Protein AF-A0A3M5DYF7-F1 (afdb_monomer)

Structure (mmCIF, N/CA/C/O backbone):
data_AF-A0A3M5DYF7-F1
#
_entry.id   AF-A0A3M5DYF7-F1
#
loop_
_atom_site.group_PDB
_atom_site.id
_atom_site.type_symbol
_atom_site.label_atom_id
_atom_site.label_alt_id
_atom_site.label_comp_id
_atom_site.label_asym_id
_atom_site.label_entity_id
_atom_site.label_seq_id
_atom_site.pdbx_PDB_ins_code
_atom_site.Cartn_x
_atom_site.Cartn_y
_atom_site.Cartn_z
_atom_site.occupancy
_atom_site.B_iso_or_equiv
_atom_site.auth_seq_id
_atom_site.auth_comp_id
_atom_site.auth_asym_id
_atom_site.auth_atom_id
_atom_site.pdbx_PDB_model_num
ATOM 1 N N . PRO A 1 1 ? 10.033 -7.198 -5.111 1.00 87.44 1 PRO A N 1
ATOM 2 C CA . PRO A 1 1 ? 9.841 -8.305 -4.134 1.00 87.44 1 PRO A CA 1
ATOM 3 C C . PRO A 1 1 ? 10.149 -7.940 -2.674 1.00 87.44 1 PRO A C 1
ATOM 5 O O . PRO A 1 1 ? 9.328 -8.225 -1.811 1.00 87.44 1 PRO A O 1
ATOM 8 N N . THR A 1 2 ? 11.294 -7.307 -2.379 1.00 94.69 2 THR A N 1
ATOM 9 C CA . THR A 1 2 ? 11.658 -6.939 -0.993 1.00 94.69 2 THR A CA 1
ATOM 10 C C . THR A 1 2 ? 10.645 -5.996 -0.350 1.00 94.69 2 THR A C 1
ATOM 12 O O . THR A 1 2 ? 10.144 -6.315 0.724 1.00 94.69 2 THR A O 1
ATOM 15 N N . ALA A 1 3 ? 10.274 -4.917 -1.047 1.00 96.19 3 ALA A N 1
ATOM 16 C CA . ALA A 1 3 ? 9.288 -3.957 -0.556 1.00 96.19 3 ALA A CA 1
ATOM 17 C C . ALA A 1 3 ? 7.923 -4.597 -0.260 1.00 96.19 3 ALA A C 1
ATOM 19 O O . ALA A 1 3 ?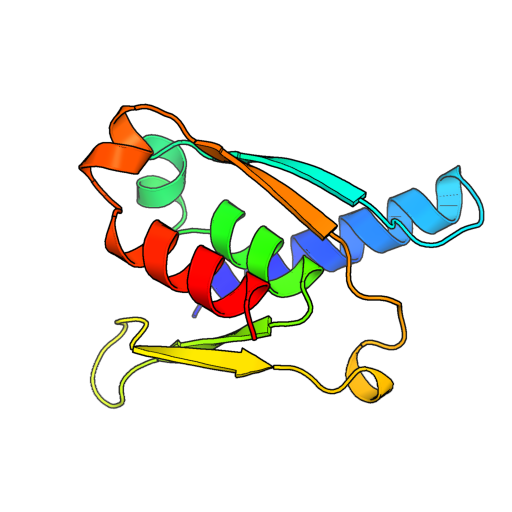 7.282 -4.279 0.731 1.00 96.19 3 ALA A O 1
ATOM 20 N N . TRP A 1 4 ? 7.511 -5.588 -1.063 1.00 97.25 4 TRP A N 1
ATOM 21 C CA . TRP A 1 4 ? 6.294 -6.359 -0.791 1.00 97.25 4 TRP A CA 1
ATOM 22 C C . TRP A 1 4 ? 6.361 -7.106 0.540 1.00 97.25 4 TRP A C 1
ATOM 24 O O . TRP A 1 4 ? 5.430 -7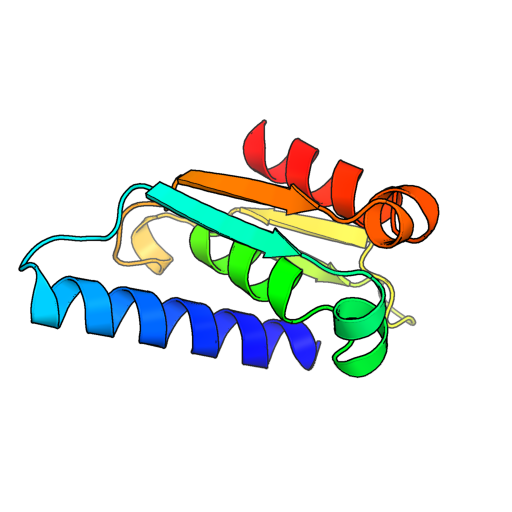.036 1.331 1.00 97.25 4 TRP A O 1
ATOM 34 N N . ARG A 1 5 ? 7.472 -7.797 0.810 1.00 96.81 5 ARG A N 1
ATOM 35 C CA . ARG A 1 5 ? 7.649 -8.531 2.068 1.00 96.81 5 ARG A CA 1
ATOM 36 C C . ARG A 1 5 ? 7.611 -7.589 3.274 1.00 96.81 5 ARG A C 1
ATOM 38 O O . ARG A 1 5 ? 6.963 -7.912 4.264 1.00 96.81 5 ARG A O 1
ATOM 45 N N . ILE A 1 6 ? 8.277 -6.438 3.173 1.00 97.56 6 ILE A N 1
ATOM 46 C CA . ILE A 1 6 ? 8.304 -5.425 4.235 1.00 97.56 6 ILE A CA 1
ATOM 47 C C . ILE A 1 6 ? 6.914 -4.808 4.422 1.00 97.56 6 ILE A C 1
ATOM 49 O O . ILE A 1 6 ? 6.407 -4.790 5.539 1.00 97.56 6 ILE A O 1
ATOM 53 N N . GLY A 1 7 ? 6.264 -4.375 3.341 1.00 97.62 7 GLY A N 1
ATOM 54 C CA . GLY A 1 7 ? 4.919 -3.802 3.376 1.00 97.62 7 GLY A CA 1
ATOM 55 C C . GLY A 1 7 ? 3.868 -4.774 3.917 1.00 97.62 7 GLY A C 1
ATOM 56 O O . GLY A 1 7 ? 3.040 -4.379 4.733 1.00 97.62 7 GLY A O 1
ATOM 57 N N . PHE A 1 8 ? 3.938 -6.057 3.550 1.00 97.38 8 PHE A N 1
ATOM 58 C CA . PHE A 1 8 ? 3.051 -7.097 4.080 1.00 97.38 8 PHE A CA 1
ATOM 59 C C . PHE A 1 8 ? 3.256 -7.316 5.585 1.00 97.38 8 PHE A C 1
ATOM 61 O O . PHE A 1 8 ? 2.289 -7.367 6.343 1.00 97.38 8 PHE A O 1
ATOM 68 N N . GLN A 1 9 ? 4.511 -7.383 6.040 1.00 98.00 9 GLN A N 1
ATOM 69 C CA . GLN A 1 9 ? 4.821 -7.479 7.466 1.00 98.00 9 GLN A CA 1
ATOM 70 C C . GLN A 1 9 ? 4.348 -6.232 8.231 1.00 98.00 9 GLN A C 1
ATOM 72 O O . GLN A 1 9 ? 3.734 -6.362 9.287 1.00 98.00 9 GLN A O 1
ATOM 77 N N . SER A 1 10 ? 4.579 -5.038 7.680 1.00 98.00 10 SER A N 1
ATOM 78 C CA . SER A 1 10 ? 4.116 -3.763 8.242 1.00 98.00 10 SER A CA 1
ATOM 79 C C . SER A 1 10 ? 2.588 -3.716 8.365 1.00 98.00 10 SER A C 1
ATOM 81 O O . SER A 1 10 ? 2.060 -3.344 9.411 1.00 98.00 10 SER A O 1
ATOM 83 N N . ALA A 1 11 ? 1.862 -4.163 7.332 1.00 98.06 11 ALA A N 1
ATOM 84 C CA . ALA A 1 11 ? 0.405 -4.258 7.354 1.00 98.06 11 ALA A CA 1
ATOM 85 C C . ALA A 1 11 ? -0.088 -5.187 8.471 1.00 98.06 11 ALA A C 1
ATOM 87 O O . ALA A 1 11 ? -0.977 -4.805 9.226 1.00 98.06 11 ALA A O 1
ATOM 88 N N . ASN A 1 12 ? 0.507 -6.372 8.617 1.00 97.31 12 ASN A N 1
ATOM 89 C CA . ASN A 1 12 ? 0.101 -7.326 9.651 1.00 97.31 12 ASN A CA 1
ATOM 90 C C . ASN A 1 12 ? 0.358 -6.794 11.063 1.00 97.31 12 ASN A C 1
ATOM 92 O O . ASN A 1 12 ? -0.526 -6.892 11.906 1.00 97.31 12 ASN A O 1
ATOM 96 N N . LEU A 1 13 ? 1.512 -6.164 11.300 1.00 98.25 13 LEU A N 1
ATOM 97 C CA . LEU A 1 13 ? 1.814 -5.544 12.593 1.00 98.25 13 LEU A CA 1
ATOM 98 C C . LEU A 1 13 ? 0.836 -4.412 12.927 1.00 98.25 13 LEU A C 1
ATOM 100 O O . LEU A 1 13 ? 0.406 -4.283 14.071 1.00 98.25 13 LEU A O 1
ATOM 104 N N . LEU A 1 14 ? 0.455 -3.603 11.933 1.00 98.12 14 LEU A N 1
ATOM 105 C CA . LEU A 1 14 ? -0.546 -2.549 12.106 1.00 98.12 14 LEU A CA 1
ATOM 106 C C . LEU A 1 14 ? -1.914 -3.126 12.497 1.00 98.12 14 LEU A C 1
ATOM 108 O O . LEU A 1 14 ? -2.567 -2.615 13.405 1.00 98.12 14 LEU A O 1
ATOM 112 N N . LEU A 1 15 ? -2.340 -4.183 11.807 1.00 98.06 15 LEU A N 1
ATOM 113 C CA . LEU A 1 15 ? -3.615 -4.858 12.042 1.00 98.06 15 LEU A CA 1
ATOM 114 C C . LEU A 1 15 ? -3.669 -5.510 13.422 1.00 98.06 15 LEU A C 1
ATOM 116 O O . LEU A 1 15 ? -4.645 -5.332 14.146 1.00 98.06 15 LEU A O 1
ATOM 120 N N . GLU A 1 16 ? -2.612 -6.237 13.780 1.00 98.06 16 GLU A N 1
ATOM 121 C CA . GLU A 1 16 ? -2.469 -6.888 15.078 1.00 98.06 16 GLU A CA 1
ATOM 122 C C . GLU A 1 16 ? -2.520 -5.859 16.206 1.00 98.06 16 GLU A C 1
ATOM 124 O O . GLU A 1 16 ? -3.299 -6.003 17.147 1.00 98.06 16 GLU A O 1
ATOM 129 N N . ARG A 1 17 ? -1.756 -4.771 16.071 1.00 98.38 17 ARG A N 1
ATOM 130 C CA . ARG A 1 17 ? -1.761 -3.684 17.045 1.00 98.38 17 ARG A CA 1
ATOM 131 C C . ARG A 1 17 ? -3.147 -3.059 17.201 1.00 98.38 17 ARG A C 1
ATOM 133 O O . ARG A 1 17 ? -3.600 -2.879 18.326 1.00 98.38 17 ARG A O 1
ATOM 140 N N . HIS A 1 18 ? -3.836 -2.756 16.098 1.00 98.50 18 HIS A N 1
ATOM 141 C CA . HIS A 1 18 ? -5.185 -2.190 16.163 1.00 98.50 18 HIS A CA 1
ATOM 142 C C . HIS A 1 18 ? -6.153 -3.128 16.890 1.00 98.50 18 HIS A C 1
ATOM 144 O O . HIS A 1 18 ? -6.906 -2.672 17.748 1.00 98.50 18 HIS A O 1
ATOM 150 N N . LEU A 1 19 ? -6.113 -4.426 16.575 1.00 98.06 19 LEU A N 1
ATOM 151 C CA . LEU A 1 19 ? -6.958 -5.433 17.213 1.00 98.06 19 LEU A CA 1
ATOM 152 C C . LEU A 1 19 ? -6.687 -5.523 18.722 1.00 98.06 19 LEU A C 1
ATOM 154 O O . LEU A 1 19 ? -7.631 -5.584 19.503 1.00 98.06 19 LEU A O 1
ATOM 158 N N . GLN A 1 20 ? -5.419 -5.485 19.137 1.00 98.25 20 GLN A N 1
ATOM 159 C CA . GLN A 1 20 ? -5.037 -5.489 20.554 1.00 98.25 20 GLN A CA 1
ATOM 160 C C . GLN A 1 20 ? -5.513 -4.230 21.292 1.00 98.25 20 GLN A C 1
ATOM 162 O O . GLN A 1 20 ? -5.956 -4.319 22.434 1.00 98.25 20 GLN A O 1
ATOM 167 N N . GLU A 1 21 ? -5.426 -3.063 20.651 1.00 98.38 21 GLU A N 1
ATOM 168 C CA . GLU A 1 21 ? -5.778 -1.777 21.265 1.00 98.38 21 GLU A CA 1
ATOM 169 C C . GLU A 1 21 ? -7.298 -1.511 21.283 1.00 98.38 21 GLU A C 1
ATOM 171 O O . GLU A 1 21 ? -7.786 -0.866 22.210 1.00 98.38 21 GLU A O 1
ATOM 176 N N . HIS A 1 22 ? -8.053 -2.004 20.293 1.00 97.94 22 HIS A N 1
ATOM 177 C CA . HIS A 1 22 ? -9.463 -1.632 20.076 1.00 97.94 22 HIS A CA 1
ATOM 178 C C . HIS A 1 22 ? -10.445 -2.812 20.137 1.00 97.94 22 HIS A C 1
ATOM 180 O O . HIS A 1 22 ? -11.653 -2.593 20.178 1.00 97.94 22 HIS A O 1
ATOM 186 N N . GLY A 1 23 ? -9.960 -4.057 20.134 1.00 97.94 23 GLY A N 1
ATOM 187 C CA . GLY A 1 23 ? -10.789 -5.264 20.227 1.00 97.94 23 GLY A CA 1
ATOM 188 C C . GLY A 1 23 ? -11.557 -5.646 18.955 1.00 97.94 23 GLY A C 1
ATOM 189 O O . GLY A 1 23 ? -12.292 -6.629 18.982 1.00 97.94 23 GLY A O 1
ATOM 190 N N . ASP A 1 24 ? -11.389 -4.914 17.849 1.00 97.69 24 ASP A N 1
ATOM 191 C CA . ASP A 1 24 ? -11.997 -5.225 16.547 1.00 97.69 24 ASP A CA 1
ATOM 192 C C . ASP A 1 24 ? -11.009 -4.978 15.390 1.00 97.69 24 ASP A C 1
ATOM 194 O O . ASP A 1 24 ? -9.993 -4.281 15.520 1.00 97.69 24 ASP A O 1
ATOM 198 N N . HIS A 1 25 ? -11.298 -5.575 14.236 1.00 97.69 25 HIS A N 1
ATOM 199 C CA . HIS A 1 25 ? -10.504 -5.438 13.025 1.00 97.69 25 HIS A CA 1
ATOM 200 C C . HIS A 1 25 ? -10.523 -4.004 12.490 1.00 97.69 25 HIS A C 1
ATOM 202 O O . HIS A 1 25 ? -11.576 -3.374 12.375 1.00 97.69 25 HIS A O 1
ATOM 208 N N . LEU A 1 26 ? -9.356 -3.528 12.050 1.00 98.06 26 LEU A N 1
ATOM 209 C CA . LEU A 1 26 ? -9.239 -2.276 11.307 1.00 98.06 26 LEU A CA 1
ATOM 210 C C . LEU A 1 26 ? -10.073 -2.360 10.020 1.00 98.06 26 LEU A C 1
ATOM 212 O O . LEU A 1 26 ? -9.886 -3.271 9.215 1.00 98.06 26 LEU A O 1
ATOM 216 N N . ARG A 1 27 ? -10.990 -1.409 9.823 1.00 97.69 27 ARG A N 1
ATOM 217 C CA . ARG A 1 27 ? -11.868 -1.364 8.639 1.00 97.69 27 ARG A CA 1
ATOM 218 C C . ARG A 1 27 ? -11.429 -0.349 7.601 1.00 97.69 27 ARG A C 1
ATOM 220 O O . ARG A 1 27 ? -11.609 -0.606 6.417 1.00 97.69 27 ARG A O 1
ATOM 227 N N . GLN A 1 28 ? -10.860 0.772 8.038 1.00 97.88 28 GLN A N 1
ATOM 228 C CA . GLN A 1 28 ? -10.472 1.875 7.164 1.00 97.88 28 GLN A CA 1
ATOM 229 C C . GLN A 1 28 ? -9.139 2.477 7.613 1.00 97.88 28 GLN A C 1
ATOM 231 O O . GLN A 1 28 ? -8.881 2.577 8.812 1.00 97.88 28 GLN A O 1
ATOM 236 N N . LEU A 1 29 ? -8.304 2.904 6.666 1.00 97.94 29 LEU A N 1
ATOM 237 C CA . LEU A 1 29 ? -7.025 3.554 6.941 1.00 97.94 29 LEU A CA 1
ATOM 238 C C . LEU A 1 29 ? -6.718 4.653 5.919 1.00 97.94 29 LEU A C 1
ATOM 240 O O . LEU A 1 29 ? -6.737 4.423 4.712 1.00 97.94 29 LEU A O 1
ATOM 244 N N . GLY A 1 30 ? -6.338 5.835 6.404 1.00 97.88 30 GLY A N 1
ATOM 245 C CA . GLY A 1 30 ? -5.688 6.857 5.585 1.00 97.88 30 GLY A CA 1
ATOM 246 C C . GLY A 1 30 ? -4.168 6.675 5.580 1.00 97.88 30 GLY A C 1
ATOM 247 O O . GLY A 1 30 ? -3.555 6.658 6.646 1.00 97.88 30 GLY A O 1
ATOM 248 N N . LEU A 1 31 ? -3.545 6.586 4.402 1.00 97.25 31 LEU A N 1
ATOM 249 C CA . LEU A 1 31 ? -2.092 6.444 4.257 1.00 97.25 31 LEU A CA 1
ATOM 250 C C . LEU A 1 31 ? -1.503 7.596 3.435 1.00 97.25 31 LEU A C 1
ATOM 252 O O . LEU A 1 31 ? -1.933 7.866 2.314 1.00 97.25 31 LEU A O 1
ATOM 256 N N . SER A 1 32 ? -0.494 8.277 3.982 1.00 97.19 32 SER A N 1
ATOM 257 C CA . SER A 1 32 ? 0.239 9.322 3.258 1.00 97.19 32 SER A CA 1
ATOM 258 C C . SER A 1 32 ? 1.432 8.732 2.513 1.00 97.19 32 SER A C 1
ATOM 260 O O . SER A 1 32 ? 2.323 8.176 3.143 1.00 97.19 32 SER A O 1
ATOM 262 N N . VAL A 1 33 ? 1.486 8.913 1.192 1.00 97.50 33 VAL A N 1
ATOM 263 C CA . VAL A 1 33 ? 2.515 8.323 0.322 1.00 97.50 33 VAL A CA 1
ATOM 264 C C . VAL A 1 33 ? 3.359 9.412 -0.334 1.00 97.50 33 VAL A C 1
ATOM 266 O O . VAL A 1 33 ? 2.841 10.349 -0.949 1.00 97.50 33 VAL A O 1
ATOM 269 N N . TRP A 1 34 ? 4.681 9.282 -0.216 1.00 97.44 34 TRP A N 1
ATOM 270 C CA . TRP A 1 34 ? 5.646 10.281 -0.680 1.00 97.44 34 TRP A CA 1
ATOM 271 C C . TRP A 1 34 ? 6.616 9.685 -1.697 1.00 97.44 34 TRP A C 1
ATOM 273 O O . TRP A 1 34 ? 7.284 8.694 -1.415 1.00 97.44 34 TRP A O 1
ATOM 283 N N . GLY A 1 35 ? 6.787 10.343 -2.848 1.00 96.38 35 GLY A N 1
ATOM 284 C CA . GLY A 1 35 ? 7.647 9.825 -3.921 1.00 96.38 35 GLY A CA 1
ATOM 285 C C . GLY A 1 35 ? 9.105 9.597 -3.509 1.00 96.38 35 GLY A C 1
ATOM 286 O O . GLY A 1 35 ? 9.701 8.597 -3.894 1.00 96.38 35 GLY A O 1
ATOM 287 N N . THR A 1 36 ? 9.683 10.457 -2.667 1.00 96.38 36 THR A N 1
ATOM 288 C CA . THR A 1 36 ? 11.062 10.278 -2.176 1.00 96.38 36 THR A CA 1
ATOM 289 C C . THR A 1 36 ? 11.210 9.065 -1.255 1.00 96.38 36 THR A C 1
ATOM 291 O O . THR A 1 36 ? 12.238 8.389 -1.300 1.00 96.38 36 THR A O 1
ATOM 294 N N . ALA A 1 37 ? 10.189 8.758 -0.448 1.00 95.62 37 ALA A N 1
ATOM 295 C CA . ALA A 1 37 ? 10.150 7.544 0.364 1.00 95.62 37 ALA A CA 1
ATOM 296 C C . ALA A 1 37 ? 10.021 6.306 -0.532 1.00 95.62 37 ALA 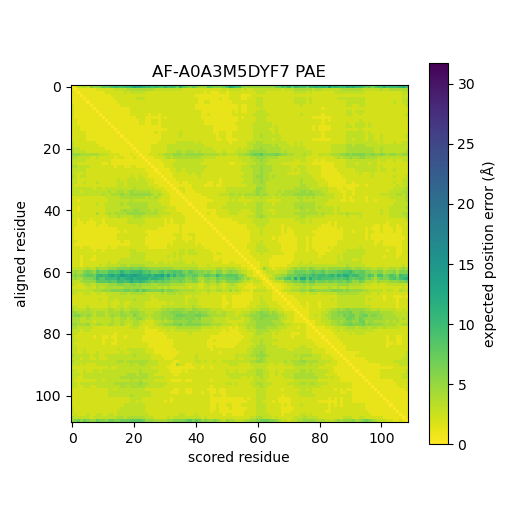A C 1
ATOM 298 O O . ALA A 1 37 ? 10.811 5.374 -0.399 1.00 95.62 37 ALA A O 1
ATOM 299 N N . THR A 1 38 ? 9.126 6.355 -1.525 1.00 95.88 38 THR A N 1
ATOM 300 C CA . THR A 1 38 ? 8.943 5.289 -2.523 1.00 95.88 38 THR A CA 1
ATOM 301 C C . THR A 1 38 ? 10.250 4.943 -3.241 1.00 95.88 38 THR A C 1
ATOM 303 O O . THR A 1 38 ? 10.569 3.766 -3.386 1.00 95.88 38 THR A O 1
ATOM 306 N N . MET A 1 39 ? 11.052 5.941 -3.634 1.00 96.19 39 MET A N 1
ATOM 307 C CA . MET A 1 39 ? 12.364 5.705 -4.258 1.00 96.19 39 MET A CA 1
ATOM 308 C C . MET A 1 39 ? 13.364 5.040 -3.309 1.00 96.19 39 MET A C 1
ATOM 310 O O . MET A 1 39 ? 14.158 4.210 -3.743 1.00 96.19 39 MET A O 1
ATOM 314 N N . ARG A 1 40 ? 13.343 5.406 -2.023 1.00 96.88 40 ARG A N 1
ATOM 315 C CA . ARG A 1 40 ? 14.299 4.904 -1.027 1.00 96.88 40 ARG A CA 1
ATOM 316 C C . ARG A 1 40 ? 14.022 3.458 -0.634 1.00 96.88 40 ARG A C 1
ATOM 318 O O . ARG A 1 40 ? 14.960 2.705 -0.399 1.00 96.88 40 ARG A O 1
ATOM 325 N N . THR A 1 41 ? 12.749 3.092 -0.543 1.00 95.31 41 THR A N 1
ATOM 326 C CA . THR A 1 41 ? 12.319 1.773 -0.066 1.00 95.31 41 THR A CA 1
ATOM 327 C C . THR A 1 41 ? 11.988 0.803 -1.197 1.00 95.31 41 THR A C 1
ATOM 329 O O . THR A 1 41 ? 11.889 -0.401 -0.987 1.00 95.31 41 THR A O 1
ATOM 332 N N . GLY A 1 42 ? 11.825 1.308 -2.422 1.00 93.44 42 GLY A N 1
ATOM 333 C CA . GLY A 1 42 ? 11.302 0.524 -3.537 1.00 93.44 42 GLY A CA 1
ATOM 334 C C . GLY A 1 42 ? 9.785 0.317 -3.472 1.00 93.44 42 GLY A C 1
ATOM 335 O O . GLY A 1 42 ? 9.270 -0.530 -4.202 1.00 93.44 42 GLY A O 1
ATOM 336 N N . GLY A 1 43 ? 9.076 1.082 -2.631 1.00 95.81 43 GLY A N 1
ATOM 337 C CA . GLY A 1 43 ? 7.612 1.132 -2.595 1.00 95.81 43 GLY A CA 1
ATOM 338 C C . GLY A 1 43 ? 6.946 0.468 -1.391 1.00 95.81 43 GLY A C 1
ATOM 339 O O . GLY A 1 43 ? 5.850 -0.064 -1.554 1.00 95.81 43 GLY A O 1
ATOM 340 N N . ASP A 1 44 ? 7.565 0.512 -0.208 1.00 97.12 44 ASP A N 1
ATOM 341 C CA . ASP A 1 44 ? 7.008 -0.079 1.024 1.00 97.12 44 ASP A CA 1
ATOM 342 C C . ASP A 1 44 ? 5.589 0.419 1.341 1.00 97.12 44 ASP A C 1
ATOM 344 O O . ASP A 1 44 ? 4.716 -0.395 1.631 1.00 97.12 44 ASP A O 1
ATOM 348 N N . ASP A 1 45 ? 5.324 1.725 1.209 1.00 96.88 45 ASP A N 1
ATOM 349 C CA . ASP A 1 45 ? 4.006 2.312 1.508 1.00 96.88 45 ASP A CA 1
ATOM 350 C C . ASP A 1 45 ? 2.904 1.737 0.601 1.00 96.88 45 ASP A C 1
ATOM 352 O O . ASP A 1 45 ? 1.826 1.361 1.058 1.00 96.88 45 ASP A O 1
ATOM 356 N N . ILE A 1 46 ? 3.184 1.621 -0.702 1.00 97.38 46 ILE A N 1
ATOM 357 C CA . ILE A 1 46 ? 2.237 1.051 -1.670 1.00 97.38 46 ILE A CA 1
ATOM 358 C C . ILE A 1 46 ? 2.072 -0.449 -1.436 1.00 97.38 46 ILE A C 1
ATOM 360 O O . ILE A 1 46 ? 0.958 -0.962 -1.508 1.00 97.38 46 ILE A O 1
ATOM 364 N N . ALA A 1 47 ? 3.153 -1.158 -1.111 1.00 97.88 47 ALA A N 1
ATOM 365 C CA . ALA A 1 47 ? 3.075 -2.563 -0.738 1.00 97.88 47 ALA A CA 1
ATOM 366 C C . ALA A 1 47 ? 2.206 -2.781 0.510 1.00 97.88 47 ALA A C 1
ATOM 368 O O . ALA A 1 47 ? 1.391 -3.701 0.525 1.00 97.88 47 ALA A O 1
ATOM 369 N N . GLN A 1 48 ? 2.341 -1.928 1.527 1.00 98.25 48 GLN A N 1
ATOM 370 C CA . GLN A 1 48 ? 1.506 -1.968 2.724 1.00 98.25 48 GLN A CA 1
ATOM 371 C C . GLN A 1 48 ? 0.036 -1.705 2.382 1.00 98.25 48 GLN A C 1
ATOM 373 O O . GLN A 1 48 ? -0.837 -2.440 2.839 1.00 98.25 48 GLN A O 1
ATOM 378 N N . ALA A 1 49 ? -0.242 -0.710 1.537 1.00 98.25 49 ALA A N 1
ATOM 379 C CA . ALA A 1 49 ? -1.596 -0.402 1.088 1.00 98.25 49 ALA A CA 1
ATOM 380 C C . ALA A 1 49 ? -2.247 -1.583 0.339 1.00 98.25 49 ALA A C 1
ATOM 382 O O . ALA A 1 49 ? -3.368 -1.974 0.659 1.00 98.25 49 ALA A O 1
ATOM 383 N N . LEU A 1 50 ? -1.525 -2.210 -0.597 1.00 98.06 50 LEU A N 1
ATOM 384 C CA . LEU A 1 50 ? -1.999 -3.400 -1.315 1.00 98.06 50 LEU A CA 1
ATOM 385 C C . LEU A 1 50 ? -2.241 -4.583 -0.363 1.00 98.06 50 LEU A C 1
ATOM 387 O O . LEU A 1 50 ? -3.272 -5.251 -0.446 1.00 98.06 50 LEU A O 1
ATOM 391 N N . ALA A 1 51 ? -1.342 -4.808 0.598 1.00 98.00 51 ALA A N 1
ATOM 392 C CA . ALA A 1 51 ? -1.506 -5.861 1.595 1.00 98.00 51 ALA A CA 1
ATOM 393 C C . ALA A 1 51 ? -2.759 -5.648 2.461 1.00 98.00 51 ALA A C 1
ATOM 395 O O . ALA A 1 51 ? -3.490 -6.602 2.733 1.00 98.00 51 ALA A O 1
ATOM 396 N N . LEU A 1 52 ? -3.051 -4.409 2.858 1.00 98.19 52 LEU A N 1
ATOM 397 C CA . LEU A 1 52 ? -4.247 -4.051 3.625 1.00 98.19 52 LEU A CA 1
ATOM 398 C C . LEU A 1 52 ? -5.544 -4.313 2.841 1.00 98.19 52 LEU A C 1
ATOM 400 O O . LEU A 1 52 ? -6.455 -4.947 3.388 1.00 98.19 52 LEU A O 1
ATOM 404 N N . LEU A 1 53 ? -5.570 -3.961 1.548 1.00 97.81 53 LEU A N 1
ATOM 405 C CA . LEU A 1 53 ? -6.650 -4.312 0.611 1.00 97.81 53 LEU A CA 1
ATOM 406 C C . LEU A 1 53 ? -6.787 -5.833 0.400 1.00 97.81 53 LEU A C 1
ATOM 408 O O . LEU A 1 53 ? -7.831 -6.320 -0.033 1.00 97.81 53 LEU A O 1
ATOM 412 N N . GLY A 1 54 ? -5.748 -6.608 0.717 1.00 97.56 54 GLY A N 1
ATOM 413 C CA . GLY A 1 54 ? -5.703 -8.050 0.478 1.00 97.56 54 GLY A CA 1
ATOM 414 C C . GLY A 1 54 ? -5.410 -8.383 -0.985 1.00 97.56 54 GLY A C 1
ATOM 415 O O . GLY A 1 54 ? -5.997 -9.307 -1.548 1.00 97.56 54 GLY A O 1
ATOM 416 N N . VAL A 1 55 ? -4.527 -7.604 -1.598 1.00 97.75 55 VAL A N 1
ATOM 417 C CA . VAL A 1 55 ? -4.084 -7.741 -2.983 1.00 97.75 55 VAL A CA 1
ATOM 418 C C . VAL A 1 55 ? -2.567 -7.886 -2.996 1.00 97.75 55 VAL A C 1
ATOM 420 O O . VAL A 1 55 ? -1.865 -7.212 -2.243 1.00 97.75 55 VAL A O 1
ATOM 423 N N . ARG A 1 56 ? -2.039 -8.767 -3.847 1.00 96.88 56 ARG A N 1
ATOM 424 C CA . ARG A 1 56 ? -0.602 -9.011 -3.978 1.00 96.88 56 ARG A CA 1
ATOM 425 C C . ARG A 1 56 ? -0.101 -8.603 -5.364 1.00 96.88 56 ARG A C 1
ATOM 427 O O . ARG A 1 56 ? -0.671 -9.036 -6.356 1.00 96.88 56 ARG A O 1
ATOM 434 N N . PRO A 1 57 ? 0.974 -7.805 -5.475 1.00 97.12 57 PRO A N 1
ATOM 435 C CA . PRO A 1 57 ? 1.551 -7.467 -6.769 1.00 97.12 57 PRO A CA 1
ATOM 436 C C . PRO A 1 57 ? 2.176 -8.697 -7.439 1.00 97.12 57 PRO A C 1
ATOM 438 O O . PRO A 1 57 ? 2.801 -9.536 -6.785 1.00 97.12 57 PRO A O 1
ATOM 441 N N . VAL A 1 58 ? 2.055 -8.754 -8.761 1.00 96.38 58 VAL A N 1
ATOM 442 C CA . VAL A 1 58 ? 2.625 -9.773 -9.644 1.00 96.38 58 VAL A CA 1
ATOM 443 C C . VAL A 1 58 ? 3.762 -9.143 -10.444 1.00 96.38 58 VAL A C 1
ATOM 445 O O . VAL A 1 58 ? 3.616 -8.071 -11.036 1.00 96.38 58 VAL A O 1
ATOM 448 N N . TRP A 1 59 ? 4.921 -9.800 -10.463 1.00 95.25 59 TRP A N 1
ATOM 449 C CA . TRP A 1 59 ? 6.100 -9.331 -11.194 1.00 95.25 59 TRP A CA 1
ATOM 450 C C . TRP A 1 59 ? 6.217 -10.010 -12.553 1.00 95.25 59 TRP A C 1
ATOM 452 O O . TRP A 1 59 ? 5.966 -11.207 -12.686 1.00 95.25 59 TRP A O 1
ATOM 462 N N . GLN A 1 60 ? 6.656 -9.251 -13.555 1.00 93.62 60 GLN A N 1
ATOM 463 C CA . GLN A 1 60 ? 6.936 -9.790 -14.880 1.00 93.62 60 GLN A CA 1
ATOM 464 C C . GLN A 1 60 ? 8.138 -10.740 -14.832 1.00 93.62 60 GLN A C 1
ATOM 466 O O . GLN A 1 60 ? 9.215 -10.356 -14.374 1.00 93.62 60 GLN A O 1
ATOM 471 N N . ALA A 1 61 ? 7.987 -11.943 -15.388 1.00 90.00 61 ALA A N 1
ATOM 472 C CA . ALA A 1 61 ? 9.088 -12.892 -15.518 1.00 90.00 61 ALA A CA 1
ATOM 473 C C . ALA A 1 61 ? 10.286 -12.267 -16.262 1.00 90.00 61 ALA A C 1
ATOM 475 O O . ALA A 1 61 ? 10.124 -11.577 -17.267 1.00 90.00 61 ALA A O 1
ATOM 476 N N . GLY A 1 62 ? 11.498 -12.490 -15.748 1.00 90.38 62 GLY A N 1
ATOM 477 C CA . GLY A 1 62 ? 12.731 -11.932 -16.316 1.00 90.38 62 GLY A CA 1
ATOM 478 C C . GLY A 1 62 ? 13.012 -10.467 -15.958 1.00 90.38 62 GLY A C 1
ATOM 479 O O . GLY A 1 62 ? 14.058 -9.948 -16.336 1.00 90.38 62 GLY A O 1
ATOM 480 N N . SER A 1 63 ? 12.139 -9.794 -15.198 1.00 90.50 63 SER A 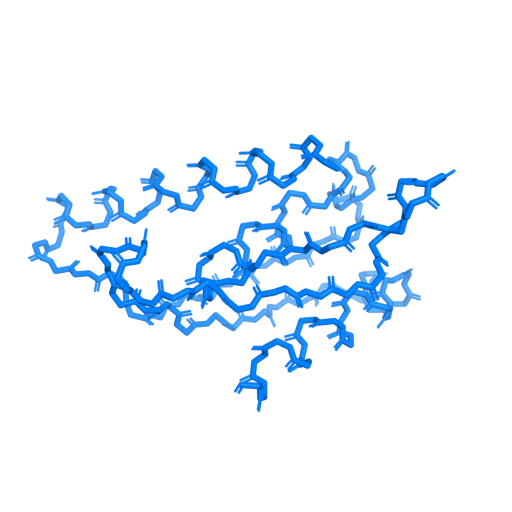N 1
ATOM 481 C CA . SER A 1 63 ? 12.408 -8.450 -14.676 1.00 90.50 63 SER A CA 1
ATOM 482 C C . SER A 1 63 ? 11.919 -8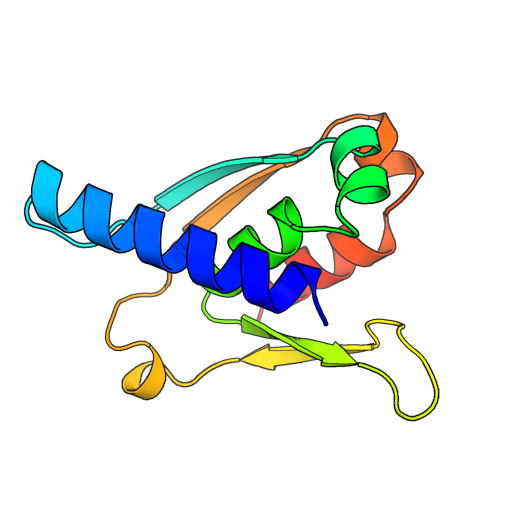.285 -13.233 1.00 90.50 63 SER A C 1
ATOM 484 O O . SER A 1 63 ? 11.237 -9.138 -12.680 1.00 90.50 63 SER A O 1
ATOM 486 N N . GLN A 1 64 ? 12.264 -7.161 -12.605 1.00 87.00 64 GLN A N 1
ATOM 487 C CA . GLN A 1 64 ? 11.744 -6.783 -11.283 1.00 87.00 64 GLN A CA 1
ATOM 488 C C . GLN A 1 64 ? 10.555 -5.812 -11.381 1.00 87.00 64 GLN A C 1
ATOM 490 O O . GLN A 1 64 ? 10.171 -5.197 -10.385 1.00 87.00 64 GLN A O 1
ATOM 495 N N . ARG A 1 65 ? 9.976 -5.638 -12.577 1.00 91.00 65 ARG A N 1
ATOM 496 C CA . ARG A 1 65 ? 8.847 -4.727 -12.798 1.00 91.00 65 ARG A CA 1
ATOM 497 C C . ARG A 1 65 ? 7.555 -5.378 -12.322 1.00 91.00 65 ARG A C 1
ATOM 499 O O . ARG A 1 65 ? 7.310 -6.551 -12.596 1.00 91.00 65 ARG A O 1
ATOM 506 N N . VAL A 1 66 ? 6.737 -4.603 -11.618 1.00 94.19 66 VAL A N 1
ATOM 507 C CA . VAL A 1 66 ? 5.360 -4.992 -11.297 1.00 94.19 66 VAL A CA 1
ATOM 508 C C . VAL A 1 66 ? 4.546 -4.906 -12.585 1.00 94.19 66 VAL A C 1
ATOM 510 O O . VAL A 1 66 ? 4.562 -3.865 -13.244 1.00 94.19 66 VAL A O 1
ATOM 513 N N . ALA A 1 67 ? 3.908 -6.011 -12.953 1.00 92.75 67 ALA A N 1
ATOM 514 C CA . ALA A 1 67 ? 3.098 -6.136 -14.159 1.00 92.75 67 ALA A CA 1
ATOM 515 C C . ALA A 1 67 ? 1.605 -6.038 -13.852 1.00 92.75 67 ALA A C 1
ATOM 517 O O . ALA A 1 67 ? 0.878 -5.408 -14.612 1.00 92.75 67 ALA A O 1
ATOM 518 N N . ASP A 1 68 ? 1.178 -6.657 -12.752 1.00 95.25 68 ASP A N 1
ATOM 519 C CA . ASP A 1 68 ? -0.233 -6.817 -12.410 1.00 95.25 68 ASP A CA 1
ATOM 520 C C . ASP A 1 68 ? -0.404 -7.044 -10.897 1.00 95.25 68 ASP A C 1
ATOM 522 O O . ASP A 1 68 ? 0.546 -6.864 -10.123 1.00 95.25 68 ASP A O 1
ATOM 526 N N . PHE A 1 69 ? -1.590 -7.464 -10.472 1.00 97.38 69 PHE A N 1
ATOM 527 C CA . PHE A 1 69 ? -1.898 -7.896 -9.121 1.00 97.38 69 PHE A CA 1
ATOM 528 C C . PHE A 1 69 ? -2.807 -9.134 -9.086 1.00 97.38 69 PHE A C 1
ATOM 530 O O . PHE A 1 69 ? -3.533 -9.433 -10.025 1.00 97.38 69 PHE A O 1
ATOM 537 N N . GLU A 1 70 ? -2.773 -9.859 -7.970 1.00 97.38 70 GLU A N 1
ATOM 538 C CA . GLU A 1 70 ? -3.687 -10.956 -7.657 1.00 97.38 70 GLU A CA 1
ATOM 539 C C . GLU A 1 70 ? -4.514 -10.607 -6.413 1.00 97.38 70 GLU A C 1
ATOM 541 O O . GLU A 1 70 ? -3.983 -10.121 -5.408 1.00 97.38 70 GLU A O 1
ATOM 546 N N . ILE A 1 71 ? -5.823 -10.855 -6.463 1.00 97.62 71 ILE A N 1
ATOM 547 C CA . ILE A 1 71 ? -6.701 -10.694 -5.301 1.00 97.62 71 ILE A CA 1
ATOM 548 C C . ILE A 1 71 ? -6.539 -11.923 -4.410 1.00 97.62 71 ILE A C 1
ATOM 550 O O . ILE A 1 71 ? -6.828 -13.046 -4.821 1.00 97.62 71 ILE A O 1
ATOM 554 N N . LEU A 1 72 ? -6.113 -11.715 -3.164 1.00 96.19 72 LEU A N 1
ATOM 555 C CA . LEU A 1 72 ? -5.991 -12.804 -2.201 1.00 96.19 72 LEU A CA 1
ATOM 556 C C . LEU A 1 72 ? -7.391 -13.219 -1.719 1.00 96.19 72 LEU A C 1
ATOM 558 O O . LEU A 1 72 ? -8.164 -12.345 -1.313 1.00 96.19 72 LEU A O 1
ATOM 562 N N . PRO A 1 73 ? -7.744 -14.517 -1.730 1.00 95.12 73 PRO A N 1
ATOM 563 C CA . PRO A 1 73 ? -8.990 -15.007 -1.147 1.00 95.12 73 PRO A CA 1
ATOM 564 C C . PRO A 1 73 ? -9.133 -14.596 0.320 1.00 95.12 73 PRO A C 1
ATOM 566 O O . PRO A 1 73 ? -8.176 -14.679 1.088 1.00 95.12 73 PRO A O 1
ATOM 569 N N . VAL A 1 74 ? -10.345 -14.212 0.735 1.00 91.75 74 VAL A N 1
ATOM 570 C CA . VAL A 1 74 ? -10.617 -13.789 2.124 1.00 91.75 74 VAL A CA 1
ATOM 571 C C . VAL A 1 74 ? -10.286 -14.900 3.127 1.00 91.75 74 VAL A C 1
ATOM 573 O O . VAL A 1 74 ? -9.774 -14.616 4.205 1.00 91.75 74 VAL A O 1
ATOM 576 N N . SER A 1 75 ? -10.479 -16.164 2.743 1.00 92.69 75 SER A N 1
ATOM 577 C CA . SER A 1 75 ? -10.095 -17.328 3.550 1.00 92.69 75 SER A CA 1
ATOM 578 C C . SER A 1 75 ? -8.594 -17.418 3.839 1.00 92.69 75 SER A C 1
ATOM 580 O O . SER A 1 75 ? -8.220 -18.001 4.848 1.00 92.69 75 SER A O 1
ATOM 582 N N . LEU A 1 76 ? -7.733 -16.847 2.986 1.00 91.44 76 LEU A N 1
ATOM 583 C CA . LEU A 1 76 ? -6.288 -16.779 3.231 1.00 91.44 76 LEU A CA 1
ATOM 584 C C . LEU A 1 76 ? -5.883 -15.563 4.071 1.00 91.44 76 LEU A C 1
ATOM 586 O O . LEU A 1 76 ? -4.778 -15.546 4.604 1.00 91.44 76 LEU A O 1
ATOM 590 N N . LEU A 1 77 ? -6.731 -14.533 4.151 1.00 92.12 77 LEU A N 1
ATOM 591 C CA . LEU A 1 77 ? -6.439 -13.323 4.920 1.00 92.12 77 LEU A CA 1
ATOM 592 C C . LEU A 1 77 ? -6.742 -13.501 6.410 1.00 92.12 77 LEU A C 1
ATOM 594 O O . LEU A 1 77 ? -6.068 -12.873 7.219 1.00 92.12 77 LEU A O 1
ATOM 598 N N . ASP A 1 78 ? -7.747 -14.315 6.752 1.00 91.81 78 ASP A N 1
ATOM 599 C CA . ASP A 1 78 ? -8.256 -14.495 8.125 1.00 91.81 78 ASP A CA 1
ATOM 600 C C . ASP A 1 78 ? -8.662 -13.170 8.807 1.00 91.81 78 ASP A C 1
ATOM 602 O O . ASP A 1 78 ? -8.551 -12.960 10.011 1.00 91.81 78 ASP A O 1
ATOM 606 N N . ARG A 1 79 ? -9.101 -12.212 7.986 1.00 94.81 79 ARG A N 1
ATOM 607 C CA . ARG A 1 79 ? -9.555 -10.881 8.395 1.00 94.81 79 ARG A CA 1
ATOM 608 C C . ARG A 1 79 ? -10.373 -10.236 7.276 1.00 94.81 79 ARG A C 1
ATOM 610 O O . ARG A 1 79 ? -10.222 -10.614 6.109 1.00 94.81 79 ARG A O 1
ATOM 617 N N . PRO A 1 80 ? -11.180 -9.208 7.579 1.00 96.88 80 PRO A N 1
ATOM 618 C CA . PRO A 1 80 ? -11.735 -8.348 6.544 1.00 96.88 80 PRO A CA 1
ATOM 619 C C . PRO A 1 80 ? -10.637 -7.592 5.773 1.00 96.88 80 PRO A C 1
ATOM 621 O O . PRO A 1 80 ? -9.549 -7.304 6.287 1.00 96.88 80 PRO A O 1
ATOM 624 N N . ARG A 1 81 ? -10.950 -7.237 4.522 1.00 97.81 81 ARG A N 1
ATOM 625 C CA . ARG A 1 81 ? -10.171 -6.248 3.766 1.00 97.81 81 ARG A CA 1
ATOM 626 C C . ARG A 1 81 ? -10.289 -4.890 4.455 1.00 97.81 81 ARG A C 1
ATOM 628 O O . ARG A 1 81 ? -11.344 -4.570 5.003 1.00 97.81 81 ARG A O 1
ATOM 635 N N . VAL A 1 82 ? -9.213 -4.114 4.413 1.00 98.31 82 VAL A N 1
ATOM 636 C CA . VAL A 1 82 ? -9.200 -2.740 4.919 1.00 98.31 82 VAL A CA 1
ATOM 637 C C . VAL A 1 82 ? -9.395 -1.797 3.747 1.00 98.31 82 VAL A C 1
ATOM 639 O O . VAL A 1 82 ? -8.672 -1.900 2.762 1.00 98.31 82 VAL A O 1
ATOM 642 N N . ASP A 1 83 ? -10.343 -0.879 3.866 1.00 98.31 83 ASP A N 1
ATOM 643 C CA . ASP A 1 83 ? -10.520 0.232 2.938 1.00 98.31 83 ASP A CA 1
ATOM 644 C C . ASP A 1 83 ? -9.384 1.249 3.130 1.00 98.31 83 ASP A C 1
ATOM 646 O O . ASP A 1 83 ? -9.162 1.756 4.232 1.00 98.31 83 ASP A O 1
ATOM 650 N N . VAL A 1 84 ? -8.609 1.512 2.078 1.00 98.31 84 VAL A N 1
ATOM 651 C CA . VAL A 1 84 ? -7.401 2.339 2.164 1.00 98.31 84 VAL A CA 1
ATOM 652 C C . VAL A 1 84 ? -7.556 3.594 1.318 1.00 98.31 84 VAL A C 1
ATOM 654 O O . VAL A 1 84 ? -7.598 3.541 0.093 1.00 98.31 84 VAL A O 1
ATOM 657 N N . THR A 1 85 ? -7.534 4.750 1.978 1.00 98.06 85 THR A N 1
ATOM 658 C CA . THR A 1 85 ? -7.490 6.057 1.319 1.00 98.06 85 THR A CA 1
ATOM 659 C C . THR A 1 85 ? -6.046 6.538 1.206 1.00 98.06 85 THR A C 1
ATOM 661 O O . THR A 1 85 ? -5.381 6.778 2.216 1.00 98.06 85 THR A O 1
ATOM 664 N N . LEU A 1 86 ? -5.554 6.734 -0.020 1.00 97.44 86 LEU A N 1
ATOM 665 C CA . LEU A 1 86 ? -4.213 7.274 -0.249 1.00 97.44 86 LEU A CA 1
ATOM 666 C C . LEU A 1 86 ? -4.219 8.800 -0.350 1.00 97.44 86 LEU A C 1
ATOM 668 O O . LEU A 1 86 ? -4.886 9.387 -1.200 1.00 97.44 86 LEU A O 1
ATOM 672 N N . ARG A 1 87 ? -3.368 9.445 0.450 1.00 97.88 87 ARG A N 1
ATOM 673 C CA . ARG A 1 87 ? -2.970 10.843 0.267 1.00 97.88 87 ARG A CA 1
ATOM 674 C C . ARG A 1 87 ? -1.577 10.888 -0.350 1.00 97.88 87 ARG A C 1
ATOM 676 O O . ARG A 1 87 ? -0.580 10.704 0.345 1.00 97.88 87 ARG A O 1
ATOM 683 N N . VAL A 1 88 ? -1.496 11.163 -1.646 1.00 97.00 88 VAL A N 1
ATOM 684 C CA . VAL A 1 88 ? -0.219 11.194 -2.375 1.00 97.00 88 VAL A CA 1
ATOM 685 C C . VAL A 1 88 ? 0.390 12.595 -2.421 1.00 97.00 88 VAL A C 1
ATOM 687 O O . VAL A 1 88 ? -0.320 13.599 -2.503 1.00 97.00 88 VAL A O 1
ATOM 690 N N . SER A 1 89 ? 1.721 12.682 -2.390 1.00 97.69 89 SER A N 1
ATOM 691 C CA . SER A 1 89 ? 2.424 13.939 -2.666 1.00 97.69 89 SER A CA 1
ATOM 692 C C . SER A 1 89 ? 2.405 14.288 -4.162 1.00 97.69 89 SER A C 1
ATOM 694 O O . SER A 1 89 ? 2.266 13.411 -5.015 1.00 97.69 89 SER A O 1
ATOM 696 N N . GLY A 1 90 ? 2.602 15.570 -4.504 1.00 97.75 90 GLY A N 1
ATOM 697 C CA . GLY A 1 90 ? 2.680 16.011 -5.906 1.00 97.75 90 GLY A CA 1
ATOM 698 C C . GLY A 1 90 ? 3.795 15.304 -6.683 1.00 97.75 90 GLY A C 1
ATOM 699 O O . GLY A 1 90 ? 3.565 14.799 -7.774 1.00 97.75 90 GLY A O 1
ATOM 700 N N . PHE A 1 91 ? 4.971 15.143 -6.065 1.00 97.50 91 PHE A N 1
ATOM 701 C CA . PHE A 1 91 ? 6.061 14.378 -6.673 1.00 97.50 91 PHE A CA 1
ATOM 702 C C . PHE A 1 91 ? 5.693 12.903 -6.888 1.00 97.50 91 PHE A C 1
ATOM 704 O O . PHE A 1 91 ? 6.051 12.331 -7.913 1.00 97.50 91 PHE A O 1
ATOM 711 N N . PHE A 1 92 ? 4.955 12.281 -5.958 1.00 97.94 92 PHE A N 1
ATOM 712 C CA . PHE A 1 92 ? 4.497 10.906 -6.156 1.00 97.94 92 PHE A CA 1
ATOM 713 C C . PHE A 1 92 ? 3.569 10.795 -7.3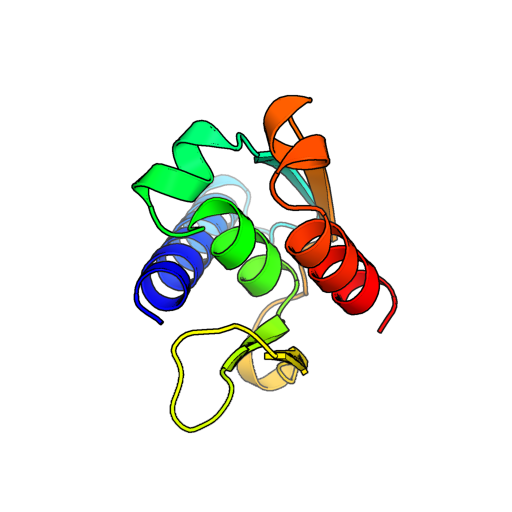73 1.00 97.9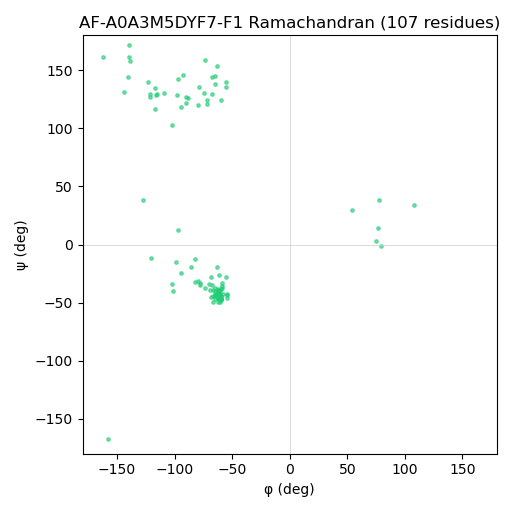4 92 PHE A C 1
ATOM 715 O O . PHE A 1 92 ? 3.760 9.916 -8.211 1.00 97.94 92 PHE A O 1
ATOM 722 N N . ARG A 1 93 ? 2.607 11.721 -7.492 1.00 97.50 93 ARG A N 1
ATOM 723 C CA . ARG A 1 93 ? 1.692 11.814 -8.638 1.00 97.50 93 ARG A CA 1
ATOM 724 C C . ARG A 1 93 ? 2.446 11.902 -9.962 1.00 97.50 93 ARG A C 1
ATOM 726 O O . ARG A 1 93 ? 2.104 11.187 -10.899 1.00 97.50 93 ARG A O 1
ATOM 733 N N . ASP A 1 94 ? 3.469 12.747 -10.015 1.00 97.56 94 ASP A N 1
ATOM 734 C CA . ASP A 1 94 ? 4.182 13.040 -11.257 1.00 97.56 94 ASP A CA 1
ATOM 735 C C . ASP A 1 94 ? 5.163 11.917 -11.645 1.00 97.56 94 ASP A C 1
ATOM 737 O O . ASP A 1 94 ? 5.324 11.621 -12.827 1.00 97.56 94 ASP A O 1
ATOM 741 N N . ALA A 1 95 ? 5.791 11.253 -10.667 1.00 97.38 95 ALA A N 1
ATOM 742 C CA . ALA A 1 95 ? 6.820 10.239 -10.916 1.00 97.38 95 ALA A CA 1
ATOM 743 C C . ALA A 1 95 ? 6.299 8.787 -10.968 1.00 97.38 95 ALA A C 1
ATOM 745 O O . ALA A 1 95 ? 6.938 7.937 -11.588 1.00 97.38 95 ALA A O 1
ATOM 746 N N . PHE A 1 96 ? 5.159 8.480 -10.335 1.00 96.88 96 PHE A N 1
ATOM 747 C CA . PHE A 1 96 ? 4.678 7.103 -10.126 1.00 96.88 96 PHE A CA 1
ATOM 748 C C . PHE A 1 96 ? 3.232 6.880 -10.595 1.00 96.88 96 PHE A C 1
ATOM 750 O O . PHE A 1 96 ? 2.469 6.130 -9.982 1.00 96.88 96 PHE A O 1
ATOM 757 N N . ALA A 1 97 ? 2.844 7.485 -11.721 1.00 96.12 97 ALA A N 1
ATOM 758 C CA . ALA A 1 97 ? 1.500 7.346 -12.292 1.00 96.12 97 ALA A CA 1
ATOM 759 C C . ALA A 1 97 ? 1.077 5.882 -12.550 1.00 96.12 97 ALA A C 1
ATOM 761 O O . ALA A 1 97 ? -0.105 5.545 -12.506 1.00 96.12 97 ALA A O 1
ATOM 762 N N . ASN A 1 98 ? 2.031 4.982 -12.806 1.00 95.31 98 ASN A N 1
ATOM 763 C CA . ASN A 1 98 ? 1.767 3.548 -12.936 1.00 95.31 98 ASN A CA 1
ATOM 764 C C . ASN A 1 98 ? 1.314 2.906 -11.615 1.00 95.31 98 ASN A C 1
ATOM 766 O O . ASN A 1 98 ? 0.415 2.074 -11.646 1.00 95.31 98 ASN A O 1
ATOM 770 N N . LEU A 1 99 ? 1.892 3.296 -10.475 1.00 96.62 99 LEU A N 1
ATOM 771 C CA . LEU A 1 99 ? 1.484 2.778 -9.166 1.00 96.62 99 LEU A CA 1
ATOM 772 C C . LEU A 1 99 ? 0.102 3.293 -8.766 1.00 96.62 99 LEU A C 1
ATOM 774 O O . LEU A 1 99 ? -0.663 2.552 -8.162 1.00 96.62 99 LEU A O 1
ATOM 778 N N . ILE A 1 100 ? -0.237 4.527 -9.152 1.00 96.94 100 ILE A N 1
ATOM 779 C CA . ILE A 1 100 ? -1.579 5.084 -8.935 1.00 96.94 100 ILE A CA 1
ATOM 780 C C . ILE A 1 100 ? -2.617 4.267 -9.701 1.00 96.94 100 ILE A C 1
ATOM 782 O O . ILE A 1 100 ? -3.595 3.828 -9.109 1.00 96.94 100 ILE A O 1
ATOM 786 N N . ARG A 1 101 ? -2.376 4.002 -10.992 1.00 97.00 101 ARG A N 1
ATOM 787 C CA . ARG A 1 101 ? -3.276 3.168 -11.804 1.00 97.00 101 ARG A CA 1
ATOM 788 C C . ARG A 1 101 ? -3.391 1.740 -11.277 1.00 97.00 101 ARG A C 1
ATOM 790 O O . ARG A 1 101 ? -4.482 1.192 -11.283 1.00 97.00 101 ARG A O 1
ATOM 797 N N . LEU A 1 102 ? -2.282 1.151 -10.824 1.00 97.12 102 LEU A N 1
ATOM 798 C CA . LEU A 1 102 ? -2.285 -0.186 -10.227 1.00 97.12 102 LEU A CA 1
ATOM 799 C C . LEU A 1 102 ? -3.150 -0.227 -8.961 1.00 97.12 102 LEU A C 1
ATOM 801 O O . LEU A 1 102 ? -3.941 -1.145 -8.789 1.00 97.12 102 LEU A O 1
ATOM 805 N N . PHE A 1 103 ? -2.994 0.766 -8.084 1.00 97.62 103 PHE A N 1
ATOM 806 C CA . PHE A 1 103 ? -3.756 0.842 -6.844 1.00 97.62 103 PHE A CA 1
ATOM 807 C C . PHE A 1 103 ? -5.247 1.081 -7.103 1.00 97.62 103 PHE A C 1
ATOM 809 O O . PHE A 1 103 ? -6.076 0.396 -6.520 1.00 97.62 103 PHE A O 1
ATOM 816 N N . ASP A 1 104 ? -5.585 2.000 -8.009 1.00 97.88 104 ASP A N 1
ATOM 817 C CA . ASP A 1 104 ? -6.971 2.263 -8.406 1.00 97.88 104 ASP A CA 1
ATOM 818 C C . ASP A 1 104 ? -7.635 1.010 -8.997 1.00 97.88 104 ASP A C 1
ATOM 820 O O . ASP A 1 104 ? -8.705 0.606 -8.551 1.00 97.88 104 ASP A O 1
ATOM 824 N N . ALA A 1 105 ? -6.951 0.310 -9.908 1.00 97.94 105 ALA A N 1
ATOM 825 C CA . ALA A 1 105 ? -7.444 -0.949 -10.462 1.00 97.94 105 ALA A CA 1
ATOM 826 C C . ALA A 1 105 ? -7.670 -2.022 -9.382 1.00 97.94 105 ALA A C 1
ATOM 828 O O . ALA A 1 105 ? -8.657 -2.746 -9.449 1.00 97.94 105 ALA A O 1
ATOM 829 N N . ALA A 1 106 ? -6.799 -2.099 -8.370 1.00 97.56 106 ALA A N 1
ATOM 830 C CA . ALA A 1 106 ? -6.961 -3.021 -7.246 1.00 97.56 106 ALA A CA 1
ATOM 831 C C . ALA A 1 106 ? -8.149 -2.671 -6.332 1.00 97.56 106 ALA A C 1
ATOM 833 O O . ALA A 1 106 ? -8.699 -3.566 -5.700 1.00 97.56 106 ALA A O 1
ATOM 834 N N . VAL A 1 107 ? -8.536 -1.395 -6.245 1.00 96.88 107 VAL A N 1
ATOM 835 C CA . VAL A 1 107 ? -9.712 -0.946 -5.479 1.00 96.88 107 VAL A CA 1
ATOM 836 C C . VAL A 1 107 ? -11.017 -1.220 -6.233 1.00 96.88 107 VAL A C 1
ATOM 838 O O . VAL A 1 107 ? -12.033 -1.496 -5.604 1.00 96.88 107 VAL A O 1
ATOM 841 N N . GLN A 1 108 ? -11.002 -1.141 -7.566 1.00 96.56 108 GLN A N 1
ATOM 842 C CA . GLN A 1 108 ? -12.187 -1.350 -8.412 1.00 96.56 108 GLN A CA 1
ATOM 843 C C . GLN A 1 108 ? -12.508 -2.828 -8.700 1.00 96.56 108 GLN A C 1
ATOM 845 O O . GLN A 1 108 ? -13.573 -3.110 -9.251 1.00 96.56 108 GLN A O 1
ATOM 850 N N . ALA A 1 109 ? -11.587 -3.747 -8.400 1.00 92.75 109 ALA A N 1
ATOM 851 C CA . ALA A 1 109 ?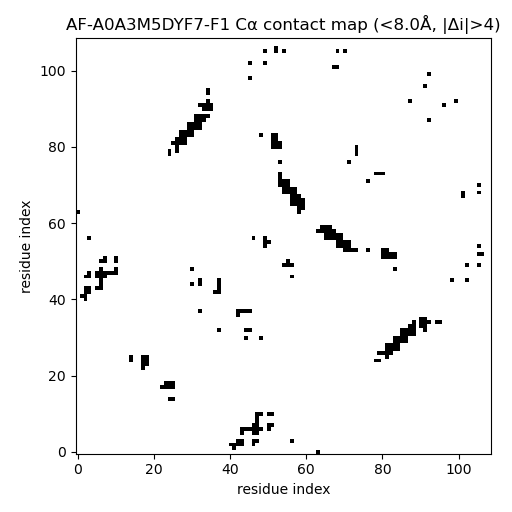 -11.703 -5.177 -8.700 1.00 92.75 109 ALA A CA 1
ATOM 852 C C . ALA A 1 109 ? -12.396 -5.967 -7.578 1.00 92.75 109 ALA A C 1
ATOM 854 O O . ALA A 1 109 ? -13.191 -6.873 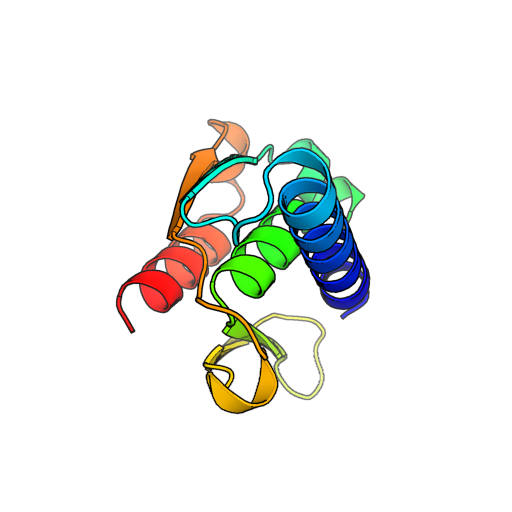-7.919 1.00 92.75 109 ALA A O 1
#

Radius of gyration: 13.67 Å; Cα contacts (8 Å, |Δi|>4): 160; chains: 1; bounding box: 26×33×38 Å

Sequence (109 aa):
PTAWRIGFQSANLLLERHLQEHGDHLRQLGLSVWGTATMRTGGDDIAQALALLGVRPVWQAGSQRVADFEILPVSLLDRPRVDVTLRVSGFFRDAFANLIRLFDAAVQA

pLDDT: mean 96.43, std 2.36, range [87.0, 98.5]

Foldseek 3Di:
DQLLVLLLVVLVVVQVVCCVVPVAGAAEDEAEEEPVVCVVSVHNSLSNLCNLQQKAFDADPPDRDGDAIDRHDPVVVVHDRHHYHYDYDPNCVVPPVVSVVRSVVSVVD

Nearest PDB structures (foldseek):
  7c6o-assembly1_A  TM=9.909E-01  e=3.093E-11  Mycobacterium tuberculosis
  6ys9-assembly4_D  TM=9.635E-01  e=8.134E-09  Thermosynechococcus vestitus BP-1
  6ys9-assembly2_B  TM=9.599E-01  e=1.383E-08  Thermosynechococcus vestitus BP-1
  5ewu-assembly1_A  TM=9.500E-01  e=3.276E-08  Arabidopsis thaliana
  6ys9-assembly3_C  TM=9.601E-01  e=4.877E-08  Thermosynechococcus vestitus BP-1

Solvent-accessible surface area (backbone atoms only — not comparable to full-atom values): 6152 Å² total; per-residue (Å²): 110,69,22,45,58,52,8,38,52,51,33,49,53,53,44,52,49,40,28,74,78,68,75,47,79,60,54,68,46,81,45,82,41,48,39,73,57,32,69,74,52,68,28,30,67,60,26,19,52,33,38,37,51,35,34,43,81,34,63,37,87,100,53,89,48,76,71,51,68,46,81,55,57,57,84,80,61,81,53,78,59,25,49,70,47,77,48,68,34,71,62,22,58,73,74,39,52,68,59,54,52,53,51,51,52,65,73,76,107

Organism: Pseudomonas aeruginosa (NCBI:txid287)

Secondary structure (DSSP, 8-state):
-HHHHHHHHHHHHHHHHHHHHHSS---EEEEEE-HHHHHHHTSHHHHHHHHHHTEEEEEPTTSS-EEEEEEPPHHHHTSPPPEEEEEE-HHHHHH-HHHHHHHHHHHH-

InterPro domains:
  IPR003672 CobN/magnesium chelatase [PF02514] (1-109)
  IPR003672 CobN/magnesium chelatase [PTHR44119] (2-108)

Mean predicted aligned error: 2.53 Å